Protein 5FU5 (pdb70)

Structure (mmCIF, N/CA/C/O backbone):
data_5FU5
#
_entry.id   5FU5
#
_cell.length_a   69.908
_cell.length_b   69.908
_cell.length_c   123.064
_cell.angle_alpha   90.00
_cell.angle_beta   90.00
_cell.angle_gamma   120.00
#
_symmetry.space_group_name_H-M   'P 61 2 2'
#
loop_
_entity.id
_entity.type
_entity.pdbx_description
1 polymer CBM77-RFPL
2 water water
#
loop_
_atom_site.group_PDB
_atom_site.id
_atom_site.type_symbol
_atom_site.label_atom_id
_atom_site.label_alt_id
_atom_site.label_comp_id
_atom_site.label_asym_id
_atom_site.label_entity_id
_atom_site.label_seq_id
_atom_site.pdbx_PDB_ins_code
_atom_site.Cartn_x
_atom_site.Cartn_y
_atom_site.Cartn_z
_atom_site.occupancy
_atom_site.B_iso_or_equiv
_atom_site.auth_seq_id
_atom_site.auth_comp_id
_atom_site.auth_asym_id
_atom_site.auth_atom_id
_atom_site.pdbx_PDB_model_num
ATOM 1 N N . GLY A 1 2 ? 20.983 50.826 3.291 1.00 41.05 1062 GLY A N 1
ATOM 2 C CA . GLY A 1 2 ? 20.573 50.429 4.672 1.00 46.17 1062 GLY A CA 1
ATOM 3 C C . GLY A 1 2 ? 19.065 50.323 4.769 1.00 42.41 1062 GLY A C 1
ATOM 4 O O . GLY A 1 2 ? 18.381 50.231 3.742 1.00 43.84 1062 GLY A O 1
ATOM 5 N N . PRO A 1 3 ? 18.525 50.349 6.002 1.00 36.93 1063 PRO A N 1
ATOM 6 C CA . PRO A 1 3 ? 17.101 50.290 6.128 1.00 35.04 1063 PRO A CA 1
ATOM 7 C C . PRO A 1 3 ? 16.433 51.693 6.040 1.00 36.89 1063 PRO A C 1
ATOM 8 O O . PRO A 1 3 ? 15.291 51.781 6.410 1.00 39.63 1063 PRO A O 1
ATOM 12 N N . VAL A 1 4 ? 17.113 52.750 5.544 1.00 35.53 1064 VAL A N 1
ATOM 13 C CA . VAL A 1 4 ? 16.399 53.997 5.145 1.00 32.07 1064 VAL A CA 1
ATOM 14 C C . VAL A 1 4 ? 15.562 53.786 3.851 1.00 28.38 1064 VAL A C 1
ATOM 15 O O . VAL A 1 4 ? 15.999 53.262 2.911 1.00 42.17 1064 VAL A O 1
ATOM 19 N N . ALA A 1 5 ? 14.306 54.232 3.913 1.00 23.53 1065 ALA A N 1
ATOM 20 C CA . ALA A 1 5 ? 13.385 54.138 2.794 1.00 23.09 1065 ALA A CA 1
ATOM 21 C C . ALA A 1 5 ? 13.343 55.473 2.028 1.00 20.67 1065 ALA A C 1
ATOM 22 O O . ALA A 1 5 ? 13.220 55.502 0.818 1.00 24.18 1065 ALA A O 1
ATOM 24 N N . GLY A 1 6 ? 13.387 56.585 2.733 1.00 21.09 1066 GLY A N 1
ATOM 25 C CA . GLY A 1 6 ? 13.176 57.877 2.116 1.00 19.16 1066 GLY A CA 1
ATOM 26 C C . GLY A 1 6 ? 14.029 58.906 2.767 1.00 20.00 1066 GLY A C 1
ATOM 27 O O . GLY A 1 6 ? 14.093 58.935 4.013 1.00 24.92 1066 GLY A O 1
ATOM 28 N N . ASN A 1 7 ? 14.649 59.783 1.970 1.00 18.03 1067 ASN A N 1
ATOM 29 C CA . ASN A 1 7 ? 15.422 60.917 2.477 1.00 18.48 1067 ASN A CA 1
ATOM 30 C C . ASN A 1 7 ? 14.727 62.145 1.892 1.00 19.44 1067 ASN A C 1
ATOM 31 O O . ASN A 1 7 ? 14.763 62.348 0.646 1.00 21.19 1067 ASN A O 1
ATOM 36 N N . TYR A 1 8 ? 14.106 62.952 2.752 1.00 16.02 1068 TYR A N 1
ATOM 37 C CA . TYR A 1 8 ? 13.342 64.134 2.359 1.00 16.22 1068 TYR A CA 1
ATOM 38 C C . TYR A 1 8 ? 14.204 65.334 2.681 1.00 15.82 1068 TYR A C 1
ATOM 39 O O . TYR A 1 8 ? 14.458 65.638 3.854 1.00 18.07 1068 TYR A O 1
ATOM 48 N N . VAL A 1 9 ? 14.664 66.018 1.631 1.00 16.95 1069 VAL A N 1
ATOM 49 C CA A VAL A 1 9 ? 15.718 66.999 1.702 0.50 16.74 1069 VAL A CA 1
ATOM 50 C CA B VAL A 1 9 ? 15.699 67.005 1.777 0.50 18.55 1069 VAL A CA 1
ATOM 51 C C . VAL A 1 9 ? 15.183 68.379 1.364 1.00 16.84 1069 VAL A C 1
ATOM 52 O O . VAL A 1 9 ? 14.332 68.503 0.458 1.00 22.78 1069 VAL A O 1
ATOM 59 N N . HIS A 1 10 ? 15.701 69.408 2.031 1.00 15.23 1070 HIS A N 1
ATOM 60 C CA . HIS A 1 10 ? 15.417 70.773 1.654 1.00 15.93 1070 HIS A CA 1
ATOM 61 C C . HIS A 1 10 ? 16.669 71.608 1.723 1.00 16.77 1070 HIS A C 1
ATOM 62 O O . HIS A 1 10 ? 17.262 71.761 2.798 1.00 16.21 1070 HIS A O 1
ATOM 69 N N . ASP A 1 11 ? 17.034 72.193 0.560 1.00 15.71 1071 ASP A N 1
ATOM 70 C CA . ASP A 1 11 ? 18.179 73.047 0.407 1.00 15.42 1071 ASP A CA 1
ATOM 71 C C . ASP A 1 11 ? 17.633 74.466 0.288 1.00 16.17 1071 ASP A C 1
ATOM 72 O O . ASP A 1 11 ? 16.899 74.808 -0.701 1.00 17.28 1071 ASP A O 1
ATOM 77 N N . PHE A 1 12 ? 17.888 75.304 1.306 1.00 16.90 1072 PHE A N 1
ATOM 78 C CA . PHE A 1 12 ? 17.370 76.658 1.296 1.00 17.05 1072 PHE A CA 1
ATOM 79 C C . PHE A 1 12 ? 17.958 77.600 0.250 1.00 17.32 1072 PHE A C 1
ATOM 80 O O . PHE A 1 12 ? 17.339 78.608 -0.070 1.00 20.65 1072 PHE A O 1
ATOM 88 N N . THR A 1 13 ? 19.153 77.287 -0.236 1.00 15.54 1073 THR A N 1
ATOM 89 C CA . THR A 1 13 ? 19.753 78.048 -1.341 1.00 16.90 1073 THR A CA 1
ATOM 90 C C . THR A 1 13 ? 19.065 77.728 -2.667 1.00 17.47 1073 THR A C 1
ATOM 91 O O . THR A 1 13 ? 18.654 78.627 -3.359 1.00 20.48 1073 THR A O 1
ATOM 95 N N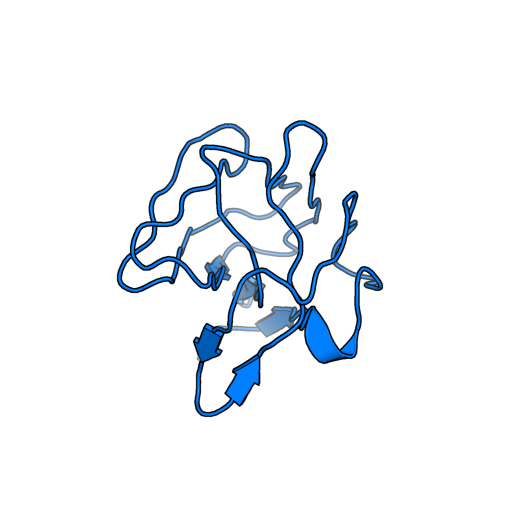 . ALA A 1 14 ? 18.898 76.447 -2.976 1.00 17.30 1074 ALA A N 1
ATOM 96 C CA . ALA A 1 14 ? 18.302 76.057 -4.256 1.00 17.80 1074 ALA A CA 1
ATOM 97 C C . ALA A 1 14 ? 16.816 76.346 -4.334 1.00 18.20 1074 ALA A C 1
ATOM 98 O O . ALA A 1 14 ? 16.327 76.702 -5.399 1.00 22.51 1074 ALA A O 1
ATOM 100 N N . ASN A 1 15 ? 16.111 76.195 -3.197 1.00 18.60 1075 ASN A N 1
ATOM 101 C CA . ASN A 1 15 ? 14.657 76.134 -3.211 1.00 19.21 1075 ASN A CA 1
ATOM 102 C C . ASN A 1 15 ? 13.963 77.078 -2.240 1.00 19.75 1075 ASN A C 1
ATOM 103 O O . ASN A 1 15 ? 12.744 77.045 -2.105 1.00 22.88 1075 ASN A O 1
ATOM 108 N N . GLY A 1 16 ? 14.714 77.935 -1.567 1.00 19.47 1076 GLY A N 1
ATOM 109 C CA . GLY A 1 16 ? 14.060 78.980 -0.749 1.00 19.86 1076 GLY A CA 1
ATOM 110 C C . GLY A 1 16 ? 13.190 78.350 0.318 1.00 17.81 1076 GLY A C 1
ATOM 111 O O . GLY A 1 16 ? 13.661 77.471 1.060 1.00 18.96 1076 GLY A O 1
ATOM 112 N N . THR A 1 17 ? 11.933 78.771 0.379 1.00 17.98 1077 THR A N 1
ATOM 113 C CA . THR A 1 17 ? 10.956 78.182 1.303 1.00 18.08 1077 THR A CA 1
ATOM 114 C C . THR A 1 17 ? 9.994 77.199 0.649 1.00 19.59 1077 THR A C 1
ATOM 115 O O . THR A 1 17 ? 9.021 76.779 1.278 1.00 22.40 1077 THR A O 1
ATOM 119 N N . SER A 1 18 ? 10.258 76.799 -0.602 1.00 19.02 1078 SER A N 1
ATOM 120 C CA . SER A 1 18 ? 9.346 75.927 -1.363 1.00 20.53 1078 SER A CA 1
ATOM 121 C C . SER A 1 18 ? 9.603 74.439 -1.085 1.00 17.52 1078 SER A C 1
ATOM 122 O O . SER A 1 18 ? 10.717 73.920 -1.290 1.00 21.34 1078 SER A O 1
ATOM 125 N N . SER A 1 19 ? 8.558 73.726 -0.669 1.00 18.67 1079 SER A N 1
ATOM 126 C CA . SER A 1 19 ? 8.644 72.289 -0.390 1.00 19.03 1079 SER A CA 1
ATOM 127 C C . SER A 1 19 ? 7.265 71.677 -0.315 1.00 20.35 1079 SER A C 1
ATOM 128 O O . SER A 1 19 ? 6.362 72.321 0.203 1.00 25.58 1079 SER A O 1
ATOM 131 N N . SER A 1 20 ? 7.102 70.433 -0.821 1.00 23.74 1080 SER A N 1
ATOM 132 C CA . SER A 1 20 ? 5.853 69.695 -0.598 1.00 27.05 1080 SER A CA 1
ATOM 133 C C . SER A 1 20 ? 5.872 68.974 0.750 1.00 22.18 1080 SER A C 1
ATOM 134 O O . SER A 1 20 ? 4.846 68.841 1.371 1.00 35.07 1080 SER A O 1
ATOM 137 N N . PHE A 1 21 ? 7.048 68.536 1.202 1.00 20.84 1081 PHE A N 1
ATOM 138 C CA . PHE A 1 21 ? 7.176 67.749 2.419 1.00 19.19 1081 PHE A CA 1
ATOM 139 C C . PHE A 1 21 ? 7.195 68.672 3.670 1.00 17.33 1081 PHE A C 1
ATOM 140 O O . PHE A 1 21 ? 6.519 68.372 4.670 1.00 20.32 1081 PHE A O 1
ATOM 148 N N . TYR A 1 22 ? 7.986 69.733 3.612 1.00 17.01 1082 TYR A N 1
ATOM 149 C CA . TYR A 1 22 ? 8.087 70.695 4.699 1.00 15.77 1082 TYR A CA 1
ATOM 150 C C . TYR A 1 22 ? 7.178 71.868 4.457 1.00 18.54 1082 TYR A C 1
ATOM 151 O O . TYR A 1 22 ? 7.106 72.388 3.355 1.00 20.76 1082 TYR A O 1
ATOM 160 N N . THR A 1 23 ? 6.468 72.292 5.482 1.00 16.94 1083 THR A N 1
ATOM 161 C CA . THR A 1 23 ? 5.708 73.538 5.454 1.00 17.09 1083 THR A CA 1
ATOM 162 C C . THR A 1 23 ? 6.518 74.575 6.203 1.00 17.10 1083 THR A C 1
ATOM 163 O O . THR A 1 23 ? 6.654 74.495 7.433 1.00 17.92 1083 THR A O 1
ATOM 167 N N . ILE A 1 24 ? 7.113 75.508 5.464 1.00 16.64 1084 ILE A N 1
ATOM 168 C CA . ILE A 1 24 ? 8.081 76.459 5.998 1.00 15.53 1084 ILE A CA 1
ATOM 169 C C . ILE A 1 24 ? 7.464 77.819 6.107 1.00 16.58 1084 ILE A C 1
ATOM 170 O O . ILE A 1 24 ? 7.033 78.404 5.105 1.00 20.60 1084 ILE A O 1
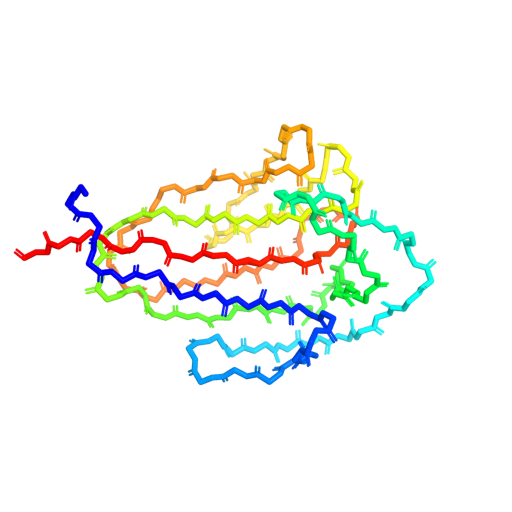ATOM 175 N N . ALA A 1 25 ? 7.429 78.355 7.339 1.00 17.63 1085 ALA A N 1
ATOM 176 C CA . ALA A 1 25 ? 7.002 79.706 7.622 1.00 17.60 1085 ALA A CA 1
ATOM 177 C C . ALA A 1 25 ? 8.177 80.503 8.170 1.00 17.98 1085 ALA A C 1
ATOM 178 O O . ALA A 1 25 ? 8.646 80.277 9.296 1.00 19.01 1085 ALA A O 1
ATOM 180 N N . GLY A 1 26 ? 8.706 81.393 7.351 1.00 16.89 1086 GLY A N 1
ATOM 181 C CA . GLY A 1 26 ? 9.816 82.224 7.770 1.00 17.26 1086 GLY A CA 1
ATOM 182 C C . GLY A 1 26 ? 10.465 82.931 6.590 1.00 16.27 1086 GLY A C 1
ATOM 183 O O . GLY A 1 26 ? 9.915 82.924 5.457 1.00 17.95 1086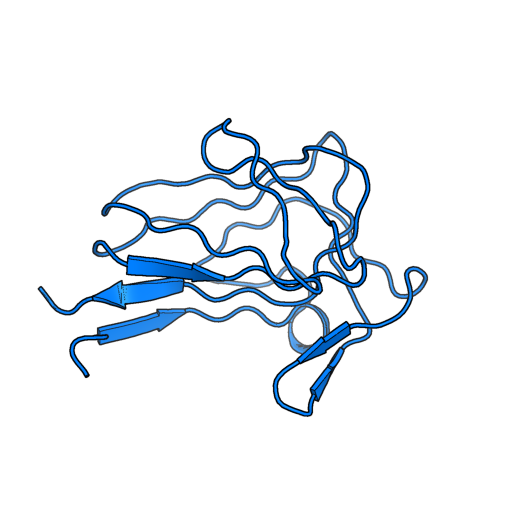 GLY A O 1
ATOM 184 N N . ASN A 1 27 ? 11.613 83.528 6.876 1.00 14.40 1087 ASN A N 1
ATOM 185 C CA . ASN A 1 27 ? 12.269 84.506 6.048 1.00 15.24 1087 ASN A CA 1
ATOM 186 C C . ASN A 1 27 ? 13.697 84.147 5.734 1.00 16.98 1087 ASN A C 1
ATOM 187 O O . ASN A 1 27 ? 14.463 83.675 6.598 1.00 17.31 1087 ASN A O 1
ATOM 192 N N . LEU A 1 28 ? 14.020 84.324 4.448 1.00 16.59 1088 LEU A N 1
ATOM 193 C CA . LEU A 1 28 ? 15.325 84.001 3.929 1.00 17.25 1088 LEU A CA 1
ATOM 194 C C . LEU A 1 28 ? 16.334 85.132 4.052 1.00 17.72 1088 LEU A C 1
ATOM 195 O O . LEU A 1 28 ? 15.967 86.304 4.045 1.00 20.92 1088 LEU A O 1
ATOM 200 N N . SER A 1 29 ? 17.617 84.763 4.115 1.00 17.58 1089 SER A N 1
ATOM 201 C CA . SER A 1 29 ? 18.685 85.766 4.120 1.00 18.89 1089 SER A CA 1
ATOM 202 C C . SER A 1 29 ? 19.956 85.228 3.434 1.00 18.23 1089 SER A C 1
ATOM 203 O O . SER A 1 29 ? 20.190 84.032 3.451 1.00 17.32 1089 SER A O 1
ATOM 206 N N . THR A 1 30 ? 20.726 86.158 2.864 1.00 19.81 1090 THR A N 1
ATOM 207 C CA . THR A 1 30 ? 22.074 85.882 2.379 1.00 20.77 1090 THR A CA 1
ATOM 208 C C . THR A 1 30 ? 23.125 86.705 3.115 1.00 20.64 1090 THR A C 1
ATOM 209 O O . THR A 1 30 ? 24.276 86.733 2.701 1.00 23.74 1090 THR A O 1
ATOM 213 N N . SER A 1 31 ? 22.754 87.222 4.294 1.00 20.11 1091 SER A N 1
ATOM 214 C CA A SER A 1 31 ? 23.622 88.105 5.066 0.50 23.46 1091 SER A CA 1
ATOM 215 C CA B SER A 1 31 ? 23.653 88.099 5.056 0.50 23.58 1091 SER A CA 1
ATOM 216 C C . SER A 1 31 ? 24.172 87.456 6.339 1.00 22.82 1091 SER A C 1
ATOM 217 O O . SER A 1 31 ? 24.731 88.159 7.200 1.00 25.03 1091 SER A O 1
ATOM 222 N N . LYS A 1 32 ? 24.016 86.140 6.450 1.00 19.60 1092 LYS A N 1
ATOM 223 C CA . LYS A 1 32 ? 24.322 85.418 7.668 1.00 21.41 1092 LYS A CA 1
ATOM 224 C C . LYS A 1 32 ? 25.448 84.422 7.497 1.00 21.77 1092 LYS A C 1
ATOM 225 O O . LYS A 1 32 ? 25.571 83.448 8.259 1.00 23.48 1092 LYS A O 1
ATOM 231 N N . GLY A 1 33 ? 26.308 84.654 6.509 1.00 21.25 1093 GLY A N 1
ATOM 232 C CA . GLY A 1 33 ? 27.438 83.763 6.298 1.00 20.87 1093 GLY A CA 1
ATOM 233 C C . GLY A 1 33 ? 27.055 82.547 5.505 1.00 19.19 1093 GLY A C 1
ATOM 234 O O . GLY A 1 33 ? 26.063 82.554 4.790 1.00 21.97 1093 GLY A O 1
ATOM 235 N N . THR A 1 34 ? 27.896 81.524 5.603 1.00 20.06 1094 THR A N 1
ATOM 236 C CA . THR A 1 34 ? 27.734 80.295 4.884 1.00 20.02 1094 THR A CA 1
ATOM 237 C C . THR A 1 34 ? 27.720 79.079 5.775 1.00 20.15 1094 THR A C 1
ATOM 238 O O . THR A 1 34 ? 28.132 79.137 6.941 1.00 21.45 1094 THR A O 1
ATOM 242 N N . ALA A 1 35 ? 27.262 77.968 5.223 1.00 18.57 1095 ALA A N 1
ATOM 243 C CA . ALA A 1 35 ? 27.460 76.651 5.826 1.00 20.30 1095 ALA A CA 1
ATOM 244 C C . ALA A 1 35 ? 28.063 75.737 4.799 1.00 20.86 1095 ALA A C 1
ATOM 245 O O . ALA A 1 35 ? 27.711 75.816 3.619 1.00 22.28 1095 ALA A O 1
ATOM 247 N N . THR A 1 36 ? 29.009 74.910 5.222 1.00 24.28 1096 THR A N 1
ATOM 248 C CA . THR A 1 36 ? 29.738 73.995 4.371 1.00 26.87 1096 THR A CA 1
ATOM 249 C C . THR A 1 36 ? 29.289 72.600 4.814 1.00 28.46 1096 THR A C 1
ATOM 250 O O . THR A 1 36 ? 29.423 72.228 5.992 1.00 31.78 1096 THR A O 1
ATOM 254 N N . TYR A 1 37 ? 28.702 71.857 3.898 1.00 26.65 1097 TYR A N 1
ATOM 255 C CA . TYR A 1 37 ? 28.107 70.554 4.215 1.00 30.11 1097 TYR A CA 1
ATOM 256 C C . TYR A 1 37 ? 28.223 69.586 3.057 1.00 31.97 1097 TYR A C 1
ATOM 257 O O . TYR A 1 37 ? 27.757 69.874 1.949 1.00 31.98 1097 TYR A O 1
ATOM 266 N N . ASN A 1 38 ? 28.809 68.424 3.326 1.00 34.49 1098 ASN A N 1
ATOM 267 C CA . ASN A 1 38 ? 29.093 67.426 2.266 1.00 36.95 1098 ASN A CA 1
ATOM 268 C C . ASN A 1 38 ? 29.639 68.035 0.968 1.00 39.31 1098 ASN A C 1
ATOM 269 O O . ASN A 1 38 ? 29.137 67.784 -0.117 1.00 44.63 1098 ASN A O 1
ATOM 274 N N . GLY A 1 39 ? 30.635 68.900 1.135 1.00 38.88 1099 GLY A N 1
ATOM 275 C CA . GLY A 1 39 ? 31.332 69.534 0.037 1.00 35.92 1099 GLY A CA 1
ATOM 276 C C . GLY A 1 39 ? 30.601 70.689 -0.636 1.00 35.17 1099 GLY A C 1
ATOM 277 O O . GLY A 1 39 ? 31.167 71.346 -1.523 1.00 42.59 1099 GLY A O 1
ATOM 278 N N . LYS A 1 40 ? 29.354 70.943 -0.241 1.00 31.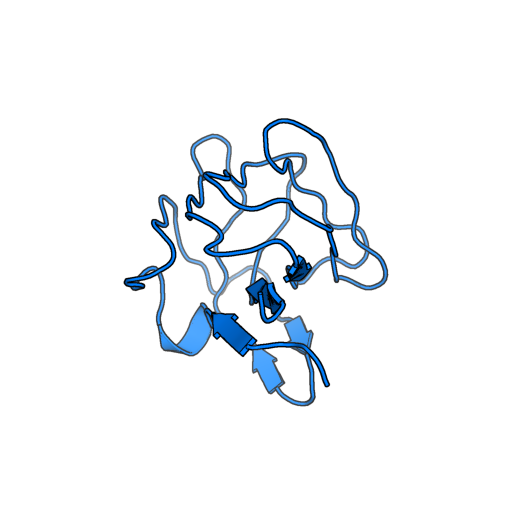81 1100 LYS A N 1
ATOM 279 C CA . LYS A 1 40 ? 28.570 72.046 -0.793 1.00 31.12 1100 LYS A CA 1
ATOM 280 C C . LYS A 1 40 ? 28.764 73.255 0.115 1.00 25.49 1100 LYS A C 1
ATOM 281 O O . LYS A 1 40 ? 28.811 73.100 1.343 1.00 31.95 1100 LYS A O 1
ATOM 287 N N . THR A 1 41 ? 28.907 74.436 -0.485 1.00 21.46 1101 THR A N 1
ATOM 288 C CA . THR A 1 41 ? 28.894 75.711 0.223 1.00 19.65 1101 THR A CA 1
ATOM 289 C C . THR A 1 41 ? 27.547 76.364 0.006 1.00 17.08 1101 THR A C 1
ATOM 290 O O . THR A 1 41 ? 27.175 76.721 -1.116 1.00 19.83 1101 THR A O 1
ATOM 294 N N . LEU A 1 42 ? 26.788 76.503 1.092 1.00 16.87 1102 LEU A N 1
ATOM 295 C CA . LEU A 1 42 ? 25.442 76.998 1.094 1.00 16.39 1102 LEU A CA 1
ATOM 296 C C . LEU A 1 42 ? 25.414 78.438 1.581 1.00 17.81 1102 LEU A C 1
ATOM 297 O O . LEU A 1 42 ? 26.140 78.801 2.513 1.00 19.23 1102 LEU A O 1
ATOM 302 N N . THR A 1 43 ? 24.594 79.271 0.970 1.00 16.72 1103 THR A N 1
ATOM 303 C CA . THR A 1 43 ? 24.665 80.735 1.173 1.00 17.37 1103 THR A CA 1
ATOM 304 C C . THR A 1 43 ? 23.379 81.441 1.557 1.00 17.47 1103 THR A C 1
ATOM 305 O O . THR A 1 43 ? 23.442 82.580 2.054 1.00 18.85 1103 THR A O 1
ATOM 309 N N . GLN A 1 44 ? 22.216 80.824 1.294 1.00 16.65 1104 GLN A N 1
ATOM 310 C CA . GLN A 1 44 ? 20.935 81.421 1.634 1.00 15.61 1104 GLN A CA 1
ATOM 311 C C . GLN A 1 44 ? 20.298 80.573 2.715 1.00 16.71 1104 GLN A C 1
ATOM 312 O O . GLN A 1 44 ? 20.097 79.370 2.544 1.00 17.83 1104 GLN A O 1
ATOM 318 N N . CYS A 1 45 ? 19.975 81.221 3.857 1.00 16.19 1105 CYS A N 1
ATOM 319 C CA . CYS A 1 45 ? 19.410 80.506 5.002 1.00 15.74 1105 CYS A CA 1
ATOM 320 C C . CYS A 1 45 ? 17.995 80.947 5.312 1.00 15.35 1105 CYS A C 1
ATOM 321 O O . CYS A 1 45 ? 17.550 82.005 4.864 1.00 18.07 1105 CYS A O 1
ATOM 324 N N . LEU A 1 46 ? 17.339 80.129 6.146 1.00 14.98 1106 LEU A N 1
ATOM 325 C CA . LEU A 1 46 ? 16.149 80.514 6.880 1.00 15.06 1106 LEU A CA 1
ATOM 326 C C . LEU A 1 46 ? 16.652 81.068 8.239 1.00 15.50 1106 LEU A C 1
ATOM 327 O O . LEU A 1 46 ? 17.366 80.375 8.967 1.00 16.77 1106 LEU A O 1
ATOM 332 N N . LYS A 1 47 ? 16.318 82.319 8.495 1.00 15.24 1107 LYS A N 1
ATOM 333 C CA . LYS A 1 47 ? 16.649 82.940 9.786 1.00 16.12 1107 LYS A CA 1
ATOM 334 C C . LYS A 1 47 ? 15.786 82.270 10.853 1.00 16.39 1107 LYS A C 1
ATOM 335 O O . LYS A 1 47 ? 14.592 82.065 10.644 1.00 16.93 1107 LYS A O 1
ATOM 341 N N . MET A 1 48 ? 16.395 81.904 11.991 1.00 16.77 1108 MET A N 1
ATOM 342 C CA A MET A 1 48 ? 15.593 81.336 13.084 0.50 17.74 1108 MET A CA 1
ATOM 343 C CA B MET A 1 48 ? 15.597 81.339 13.086 0.50 16.77 1108 MET A CA 1
ATOM 344 C C . MET A 1 48 ? 15.072 82.473 13.936 1.00 17.96 1108 MET A C 1
ATOM 345 O O . MET A 1 48 ? 15.780 82.977 14.785 1.00 19.84 1108 MET A O 1
ATOM 354 N N . GLU A 1 49 ? 13.838 82.901 13.650 1.00 16.57 1109 GLU A N 1
ATOM 355 C CA . GLU A 1 49 ? 13.2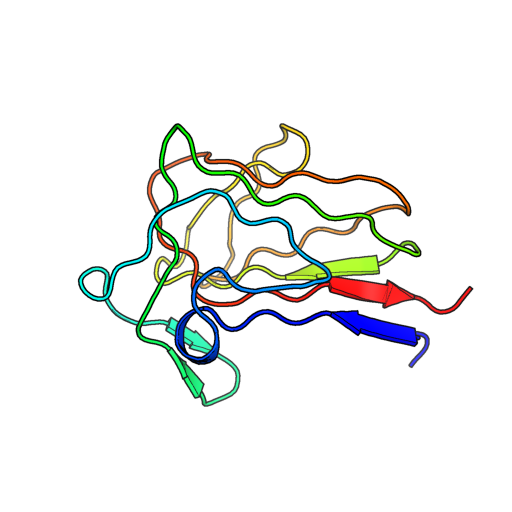30 84.038 14.333 1.00 16.99 1109 GLU A CA 1
ATOM 356 C C . GLU A 1 49 ? 12.046 83.601 15.178 1.00 17.39 1109 GLU A C 1
ATOM 357 O O . GLU A 1 49 ? 11.573 82.456 15.105 1.00 17.07 1109 GLU A O 1
ATOM 363 N N . THR A 1 50 ? 11.537 84.551 15.967 1.00 18.44 1110 THR A N 1
ATOM 364 C CA . THR A 1 50 ? 10.453 84.218 16.892 1.00 18.39 1110 THR A CA 1
ATOM 365 C C . THR A 1 50 ? 9.267 83.523 16.243 1.00 20.02 1110 THR A C 1
ATOM 366 O O . THR A 1 50 ? 8.731 82.573 16.787 1.00 21.20 1110 THR A O 1
ATOM 370 N N . ALA A 1 51 ? 8.892 83.985 15.049 1.00 20.05 1111 ALA A N 1
ATOM 371 C CA . ALA A 1 51 ? 7.688 83.497 14.385 1.00 18.85 1111 ALA A CA 1
ATOM 372 C C . ALA A 1 51 ? 7.963 82.360 13.404 1.00 18.98 1111 ALA A C 1
ATOM 373 O O . ALA A 1 51 ? 7.054 81.881 12.710 1.00 21.97 1111 ALA A O 1
ATOM 375 N N . THR A 1 52 ? 9.196 81.877 13.374 1.00 18.01 1112 THR A N 1
ATOM 376 C CA . THR A 1 52 ? 9.586 80.870 12.364 1.00 17.88 1112 THR A CA 1
ATOM 377 C C . THR A 1 52 ? 9.127 79.485 12.755 1.00 17.33 1112 THR A C 1
ATOM 378 O O . THR A 1 52 ? 9.238 79.059 13.938 1.00 19.45 1112 THR A O 1
ATOM 382 N N . SER A 1 53 ? 8.637 78.724 11.769 1.00 16.72 1113 SER A N 1
ATOM 383 C CA . SER A 1 53 ? 8.288 77.323 12.006 1.00 18.63 1113 SER A CA 1
ATOM 384 C C . SER A 1 53 ? 8.427 76.492 10.767 1.00 18.44 1113 SER A C 1
ATOM 385 O O . SER A 1 53 ? 8.254 76.990 9.624 1.00 20.50 1113 SER A O 1
ATOM 388 N N . ILE A 1 54 ? 8.831 75.265 10.978 1.00 17.11 1114 ILE A N 1
ATOM 389 C CA . ILE A 1 54 ? 8.872 74.257 9.899 1.00 16.62 1114 ILE A CA 1
ATOM 390 C C . ILE A 1 54 ? 8.107 73.049 10.422 1.00 16.71 1114 ILE A C 1
ATOM 391 O O . ILE A 1 54 ? 8.483 72.475 11.483 1.00 19.11 1114 ILE A O 1
ATOM 396 N N . SER A 1 55 ? 7.041 72.672 9.708 1.00 16.93 1115 SER A N 1
ATOM 397 C CA A SER A 1 55 ? 6.272 71.499 10.027 0.50 18.31 1115 SER A CA 1
ATOM 398 C CA B SER A 1 55 ? 6.289 71.485 10.043 0.50 18.05 1115 SER A CA 1
ATOM 399 C C . SER A 1 55 ? 6.407 70.432 8.956 1.00 17.16 1115 SER A C 1
ATOM 400 O O . SER A 1 55 ? 6.599 70.741 7.785 1.00 18.42 1115 SER A O 1
ATOM 405 N N . PHE A 1 56 ? 6.286 69.187 9.367 1.00 17.01 1116 PHE A N 1
ATOM 406 C CA . PHE A 1 56 ? 6.283 68.030 8.479 1.00 17.92 1116 PHE A CA 1
ATOM 407 C C . PHE A 1 56 ? 5.699 66.847 9.213 1.00 18.56 1116 PHE A C 1
ATOM 408 O O . PHE A 1 56 ? 5.671 66.830 10.452 1.00 19.70 1116 PHE A O 1
ATOM 416 N N . THR A 1 57 ? 5.282 65.851 8.436 1.00 18.56 1117 THR A N 1
ATOM 417 C CA . THR A 1 57 ? 4.808 64.582 8.944 1.00 18.87 1117 THR A CA 1
ATOM 418 C C . THR A 1 57 ? 5.807 63.501 8.538 1.00 17.30 1117 THR A C 1
ATOM 419 O O . THR A 1 57 ? 6.035 63.245 7.353 1.00 21.11 1117 THR A O 1
ATOM 423 N N . ALA A 1 58 ? 6.483 62.933 9.544 1.00 17.69 1118 ALA A N 1
ATOM 424 C CA . ALA A 1 58 ? 7.377 61.815 9.344 1.00 17.97 1118 ALA A CA 1
ATOM 425 C C . ALA A 1 58 ? 6.549 60.618 8.956 1.00 17.52 1118 ALA A C 1
ATOM 426 O O . ALA A 1 58 ? 5.673 60.219 9.721 1.00 19.60 1118 ALA A O 1
ATOM 428 N N . PRO A 1 59 ? 6.827 59.997 7.787 1.00 19.44 1119 PRO A N 1
ATOM 429 C CA . PRO A 1 59 ? 6.039 58.829 7.403 1.00 20.77 1119 PRO A CA 1
ATOM 430 C C . PRO A 1 59 ? 6.393 57.523 8.139 1.00 20.00 1119 PRO A C 1
ATOM 431 O O . PRO A 1 59 ? 5.609 56.562 8.128 1.00 22.01 1119 PRO A O 1
ATOM 435 N N . SER A 1 60 ? 7.583 57.543 8.778 1.00 18.51 1120 SER A N 1
ATOM 436 C CA . SER A 1 60 ? 8.056 56.502 9.629 1.00 17.72 1120 SER A CA 1
ATOM 437 C C . SER A 1 60 ? 9.114 57.092 10.557 1.00 19.17 1120 SER A C 1
ATOM 438 O O . SER A 1 60 ? 9.558 58.217 10.349 1.00 19.33 1120 SER A O 1
ATOM 441 N N . ALA A 1 61 ? 9.507 56.306 11.577 1.00 17.28 1121 ALA A N 1
ATOM 442 C CA . ALA A 1 61 ? 10.552 56.774 12.484 1.00 18.03 1121 ALA A CA 1
ATOM 443 C C . ALA A 1 61 ? 11.867 56.913 11.710 1.00 18.23 1121 ALA A C 1
ATOM 444 O O . ALA A 1 61 ? 12.083 56.292 10.660 1.00 19.32 1121 ALA A O 1
ATOM 446 N N . GLY A 1 62 ? 12.759 57.721 12.235 1.00 17.54 1122 GLY A N 1
ATOM 447 C CA . GLY A 1 62 ? 13.955 58.088 11.523 1.00 18.04 1122 GLY A CA 1
ATOM 448 C C . GLY A 1 62 ? 14.722 59.203 12.176 1.00 18.02 1122 GLY A C 1
ATOM 449 O O . GLY A 1 62 ? 14.645 59.386 13.384 1.00 19.07 1122 GLY A O 1
ATOM 450 N N . LYS A 1 63 ? 15.469 59.960 11.380 1.00 17.23 1123 LYS A N 1
ATOM 451 C CA . LYS A 1 63 ? 16.417 60.916 11.883 1.00 17.16 1123 LYS A CA 1
ATOM 452 C C . LYS A 1 63 ? 16.295 62.209 11.132 1.00 16.43 1123 LYS A C 1
ATOM 453 O O . LYS A 1 63 ? 16.349 62.216 9.899 1.00 15.94 1123 LYS A O 1
ATOM 459 N N . LEU A 1 64 ? 16.160 63.297 11.854 1.00 15.89 1124 LEU A N 1
ATOM 460 C CA . LEU A 1 64 ? 16.209 64.641 11.330 1.00 14.39 1124 LEU A CA 1
ATOM 461 C C . LEU A 1 64 ? 17.623 65.230 11.461 1.00 15.10 1124 LEU A C 1
ATOM 462 O O . LEU A 1 64 ? 18.206 65.168 12.547 1.00 16.87 1124 LEU A O 1
ATOM 467 N N . THR A 1 65 ? 18.157 65.801 10.366 1.00 14.59 1125 THR A N 1
ATOM 468 C CA . THR A 1 65 ? 19.397 66.531 10.369 1.00 15.03 1125 THR A CA 1
ATOM 469 C C . THR A 1 65 ? 19.174 67.953 9.940 1.00 13.94 1125 THR A C 1
ATOM 470 O O . THR A 1 65 ? 18.491 68.228 8.947 1.00 16.14 1125 THR A O 1
ATOM 474 N N . LEU A 1 66 ? 19.709 68.891 10.711 1.00 14.73 1126 LEU A N 1
ATOM 475 C CA . LEU A 1 66 ? 19.583 70.349 10.504 1.00 14.96 1126 LEU A CA 1
ATOM 476 C C . LEU A 1 66 ? 20.966 70.944 10.474 1.00 15.91 1126 LEU A C 1
ATOM 477 O O . LEU A 1 66 ? 21.759 70.688 11.374 1.00 16.26 1126 LEU A O 1
ATOM 482 N N . VAL A 1 67 ? 21.293 71.707 9.424 1.00 15.18 1127 VAL A N 1
ATOM 483 C CA . VAL A 1 67 ? 22.659 72.230 9.227 1.00 16.32 1127 VAL A CA 1
ATOM 484 C C . VAL A 1 67 ? 22.620 73.758 9.272 1.00 14.89 1127 VAL A C 1
ATOM 485 O O . VAL A 1 67 ? 21.859 74.387 8.492 1.00 16.05 1127 VAL A O 1
ATOM 489 N N . PHE A 1 68 ? 23.388 74.343 10.209 1.00 16.34 1128 PHE A N 1
ATOM 490 C CA . PHE A 1 68 ? 23.450 75.775 10.462 1.00 17.02 1128 PHE A CA 1
ATOM 491 C C . PHE A 1 68 ? 24.840 76.368 10.119 1.00 18.29 1128 PHE A C 1
ATOM 492 O O . PHE A 1 68 ? 25.828 75.621 9.974 1.00 20.95 1128 PHE A O 1
ATOM 500 N N . ALA A 1 69 ? 24.919 77.700 10.050 1.00 18.14 1129 ALA A N 1
ATOM 501 C CA . ALA A 1 69 ? 26.226 78.385 9.995 1.00 18.30 1129 ALA A CA 1
ATOM 502 C C . ALA A 1 69 ? 27.011 78.256 11.308 1.00 20.73 1129 ALA A C 1
ATOM 503 O O . ALA A 1 69 ? 28.248 78.182 11.304 1.00 24.99 1129 ALA A O 1
ATOM 505 N N . GLU A 1 70 ? 26.261 78.292 12.408 1.00 19.39 1130 GLU A N 1
ATOM 506 C CA . GLU A 1 70 ? 26.828 78.432 13.751 1.00 20.38 1130 GLU A CA 1
ATOM 507 C C . GLU A 1 70 ? 27.169 77.038 14.335 1.00 23.05 1130 GLU A C 1
ATOM 508 O O . GLU A 1 70 ? 26.305 76.157 14.395 1.00 21.24 1130 GLU A O 1
ATOM 514 N N . ALA A 1 71 ? 28.397 76.874 14.836 1.00 22.71 1131 ALA A N 1
ATOM 515 C CA . ALA A 1 71 ? 28.850 75.586 15.358 1.00 25.19 1131 ALA A CA 1
ATOM 516 C C . ALA A 1 71 ? 27.933 75.047 16.483 1.00 22.69 1131 ALA A C 1
ATOM 517 O O . ALA A 1 71 ? 27.653 73.850 16.531 1.00 22.65 1131 ALA A O 1
ATOM 519 N N . ALA A 1 72 ? 27.523 75.945 17.378 1.00 22.07 1132 ALA A N 1
ATOM 520 C CA . ALA A 1 72 ? 26.621 75.619 18.512 1.00 20.79 1132 ALA A CA 1
ATOM 521 C C . ALA A 1 72 ? 25.204 76.165 18.375 1.00 20.48 1132 ALA A C 1
ATOM 522 O O . ALA A 1 72 ? 24.547 76.533 19.340 1.00 26.24 1132 ALA A O 1
ATOM 524 N N . ALA A 1 73 ? 24.697 76.141 17.155 1.00 20.94 1133 ALA A N 1
ATOM 525 C CA . ALA A 1 73 ? 23.309 76.474 16.855 1.00 20.39 1133 ALA A CA 1
ATOM 526 C C . ALA A 1 73 ? 22.334 75.639 17.693 1.00 19.59 1133 ALA A C 1
ATOM 527 O O . ALA A 1 73 ? 22.653 74.525 18.156 1.00 21.04 1133 ALA A O 1
ATOM 529 N N . THR A 1 74 ? 21.135 76.177 17.849 1.00 19.57 1134 THR A N 1
ATOM 530 C CA . THR A 1 74 ? 20.095 75.525 18.611 1.00 20.40 1134 THR A CA 1
ATOM 531 C C . THR A 1 74 ? 18.779 75.604 17.862 1.00 19.15 1134 THR A C 1
ATOM 532 O O . THR A 1 74 ? 18.580 76.410 16.956 1.00 20.23 1134 THR A O 1
ATOM 536 N N . ALA A 1 75 ? 17.873 74.746 18.241 1.00 16.08 1135 ALA A N 1
ATOM 537 C CA . ALA A 1 75 ? 16.476 74.804 17.779 1.00 16.23 1135 ALA A CA 1
ATOM 538 C C . ALA A 1 75 ? 15.577 74.053 18.756 1.00 17.44 1135 ALA A C 1
ATOM 539 O O . ALA A 1 75 ? 16.066 73.289 19.592 1.00 20.68 1135 ALA A O 1
ATOM 541 N N . LYS A 1 76 ? 14.283 74.270 18.639 1.00 16.71 1136 LYS A N 1
ATOM 542 C CA . LYS A 1 76 ? 13.306 73.444 19.345 1.00 16.32 1136 LYS A CA 1
ATOM 543 C C . LYS A 1 76 ? 12.689 72.499 18.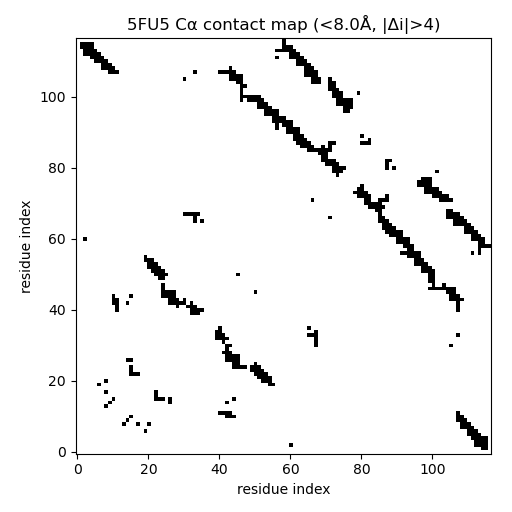340 1.00 15.99 1136 LYS A C 1
ATOM 544 O O . LYS A 1 76 ? 12.242 72.950 17.265 1.00 17.01 1136 LYS A O 1
ATOM 550 N N . VAL A 1 77 ? 12.599 71.229 18.707 1.00 16.57 1137 VAL A N 1
ATOM 551 C CA . VAL A 1 77 ? 11.910 70.251 17.909 1.00 16.83 1137 VAL A CA 1
ATOM 552 C C . VAL A 1 77 ? 10.783 69.699 18.792 1.00 18.10 1137 VAL A C 1
ATOM 553 O O . VAL A 1 77 ? 11.041 69.199 19.889 1.00 19.38 1137 VAL A O 1
ATOM 557 N N . ASP A 1 78 ? 9.534 69.896 18.366 1.00 17.59 1138 ASP A N 1
ATOM 558 C CA . ASP A 1 78 ? 8.365 69.586 19.146 1.00 19.53 1138 ASP A CA 1
ATOM 559 C C . ASP A 1 78 ? 8.440 70.227 20.564 1.00 18.66 1138 ASP A C 1
ATOM 560 O O . ASP A 1 78 ? 8.064 69.593 21.571 1.00 22.13 1138 ASP A O 1
ATOM 565 N N . GLY A 1 79 ? 8.937 71.462 20.603 1.00 19.39 1139 GLY A N 1
ATOM 566 C CA . GLY A 1 79 ? 9.057 72.234 21.826 1.00 20.68 1139 GLY A CA 1
ATOM 567 C C . GLY A 1 79 ? 10.248 71.930 22.710 1.00 19.55 1139 GLY A C 1
ATOM 568 O O . GLY A 1 79 ? 10.423 72.598 23.725 1.00 23.24 1139 GLY A O 1
ATOM 569 N N . ASN A 1 80 ? 11.088 70.960 22.316 1.00 18.70 1140 ASN A N 1
ATOM 570 C CA . ASN A 1 80 ? 12.291 70.577 23.070 1.00 19.02 1140 ASN A CA 1
ATOM 571 C C . ASN A 1 80 ? 13.546 71.170 22.443 1.00 17.16 1140 ASN A C 1
ATOM 572 O O . ASN A 1 80 ? 13.828 70.928 21.249 1.00 18.52 1140 ASN A O 1
ATOM 577 N N . LYS A 1 81 ? 14.330 71.907 23.250 1.00 17.96 1141 LYS A N 1
ATOM 578 C CA . LYS A 1 81 ? 15.605 72.477 22.803 1.00 18.06 1141 LYS A CA 1
ATOM 579 C C . LYS A 1 81 ? 16.631 71.373 22.525 1.00 17.60 1141 LYS A C 1
ATOM 580 O O . LYS A 1 81 ? 16.842 70.428 23.314 1.00 21.02 1141 LYS A O 1
ATOM 586 N N . VAL A 1 82 ? 17.292 71.533 21.383 1.00 19.07 1142 VAL A N 1
ATOM 587 C CA A VAL A 1 82 ? 18.402 70.659 20.945 0.50 19.18 1142 VAL A CA 1
ATOM 588 C CA B VAL A 1 82 ? 18.390 70.662 20.950 0.50 19.90 1142 VAL A CA 1
ATOM 589 C C . VAL A 1 82 ? 19.537 71.572 20.472 1.00 19.32 1142 VAL A C 1
ATOM 590 O O . VAL A 1 82 ? 19.281 72.631 19.941 1.00 20.95 1142 VAL A O 1
ATOM 597 N N . THR A 1 83 ? 20.781 71.147 20.699 1.00 21.07 1143 THR A N 1
ATOM 598 C CA . THR A 1 83 ? 22.004 71.906 20.376 1.00 20.84 1143 THR A CA 1
ATOM 599 C C . THR A 1 83 ? 22.838 71.134 19.355 1.00 20.38 1143 THR A C 1
ATOM 600 O O . THR A 1 83 ? 22.975 69.898 19.436 1.00 23.66 1143 THR A O 1
ATOM 604 N N . ALA A 1 84 ? 23.372 71.896 18.398 1.00 20.24 1144 ALA A N 1
ATOM 605 C CA . ALA A 1 84 ? 24.248 71.369 17.360 1.00 22.44 1144 ALA A CA 1
ATOM 606 C C . ALA A 1 84 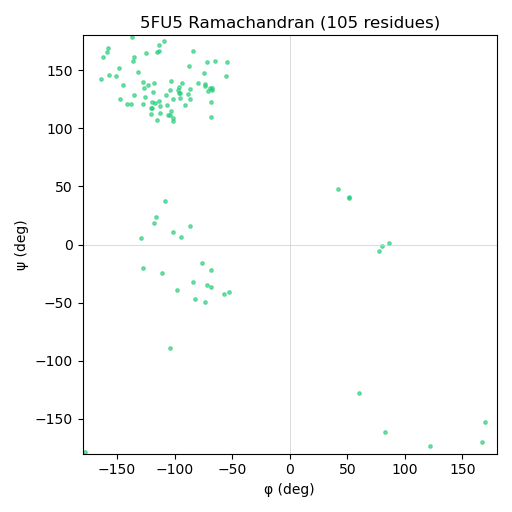? 25.628 70.986 17.881 1.00 23.56 1144 ALA A C 1
ATOM 607 O O . ALA A 1 84 ? 26.113 71.541 18.896 1.00 26.77 1144 ALA A O 1
ATOM 609 N N . SER A 1 85 ? 26.261 70.079 17.122 1.00 24.69 1145 SER A N 1
ATOM 610 C CA A SER A 1 85 ? 27.679 69.772 17.253 0.50 25.49 1145 SER A CA 1
ATOM 611 C CA B SER A 1 85 ? 27.679 69.767 17.253 0.50 25.30 1145 SER A CA 1
ATOM 612 C C . SER A 1 85 ? 28.307 70.099 15.898 1.00 23.78 1145 SER A C 1
ATOM 613 O O . SER A 1 85 ? 27.862 69.582 14.848 1.00 25.20 1145 SER A O 1
ATOM 618 N N . ASN A 1 86 ? 29.261 71.015 15.886 1.00 27.34 1146 ASN A N 1
ATOM 619 C CA . ASN A 1 86 ? 29.894 71.465 14.624 1.00 27.59 1146 ASN A CA 1
ATOM 620 C C . ASN A 1 86 ? 28.895 71.872 13.575 1.00 23.51 1146 ASN A C 1
ATOM 621 O O . ASN A 1 86 ? 29.035 71.550 12.402 1.00 27.23 1146 ASN A O 1
ATOM 626 N N . GLY A 1 87 ? 27.868 72.569 14.019 1.00 22.06 1147 GLY A N 1
ATOM 627 C CA . GLY A 1 87 ? 26.886 73.174 13.134 1.00 20.24 1147 GLY A CA 1
ATOM 628 C C . GLY A 1 87 ? 25.746 72.249 12.721 1.00 18.67 1147 GLY A C 1
ATOM 629 O O . GLY A 1 87 ? 24.824 72.691 12.008 1.00 20.61 1147 GLY A O 1
ATOM 630 N N . ILE A 1 88 ? 25.734 71.013 13.217 1.00 18.84 1148 ILE A N 1
ATOM 631 C CA . ILE A 1 88 ? 24.759 70.012 12.804 1.00 17.93 1148 ILE A CA 1
ATOM 632 C C . ILE A 1 88 ? 23.929 69.550 14.026 1.00 16.95 1148 ILE A C 1
ATOM 633 O O . ILE A 1 88 ? 24.494 69.054 15.014 1.00 22.23 1148 ILE A O 1
ATOM 638 N N . ILE A 1 89 ? 22.594 69.692 13.936 1.00 17.19 1149 ILE A N 1
ATOM 639 C CA . ILE A 1 89 ? 21.683 69.080 14.875 1.00 17.33 1149 ILE A CA 1
ATOM 640 C C . ILE A 1 89 ? 21.161 67.793 14.294 1.00 17.41 1149 ILE A C 1
ATOM 641 O O . ILE A 1 89 ? 20.753 67.759 13.123 1.00 18.72 1149 ILE A O 1
ATOM 646 N N . THR A 1 90 ? 21.167 66.716 15.082 1.00 18.64 1150 THR A N 1
ATOM 647 C CA . THR A 1 90 ? 20.495 65.482 14.725 1.00 18.01 1150 THR A CA 1
ATOM 648 C C . THR A 1 90 ? 19.511 65.142 15.812 1.00 18.84 1150 THR A C 1
ATOM 649 O O . THR A 1 90 ? 19.807 65.251 17.011 1.00 21.52 1150 THR A O 1
ATOM 653 N N . VAL A 1 91 ? 18.344 64.723 15.404 1.00 17.57 1151 VAL A N 1
ATOM 654 C CA A VAL A 1 91 ? 17.272 64.350 16.319 0.50 16.52 1151 VAL A CA 1
ATOM 655 C CA B VAL A 1 91 ? 17.340 64.301 16.339 0.50 18.08 1151 VAL A CA 1
ATOM 656 C C . VAL A 1 91 ? 16.568 63.124 15.765 1.00 16.34 1151 VAL A C 1
ATOM 657 O O . VAL A 1 91 ? 16.112 63.149 14.622 1.00 18.44 1151 VAL A O 1
ATOM 664 N N . ASP A 1 92 ? 16.425 62.083 16.576 1.00 16.68 1152 ASP A N 1
ATOM 665 C CA . ASP A 1 92 ? 15.697 60.916 16.212 1.00 16.39 1152 ASP A CA 1
ATOM 666 C C . ASP A 1 92 ? 14.236 61.130 16.536 1.00 16.13 1152 ASP A C 1
ATOM 667 O O . ASP A 1 92 ? 13.917 61.595 17.630 1.00 18.35 1152 ASP A O 1
ATOM 672 N N . LEU A 1 93 ? 13.357 60.776 15.597 1.00 15.40 1153 LEU A N 1
ATOM 673 C CA . LEU A 1 93 ? 11.939 61.047 15.647 1.00 15.78 1153 LEU A CA 1
ATOM 674 C C . LEU A 1 93 ? 11.068 59.838 15.337 1.00 16.68 115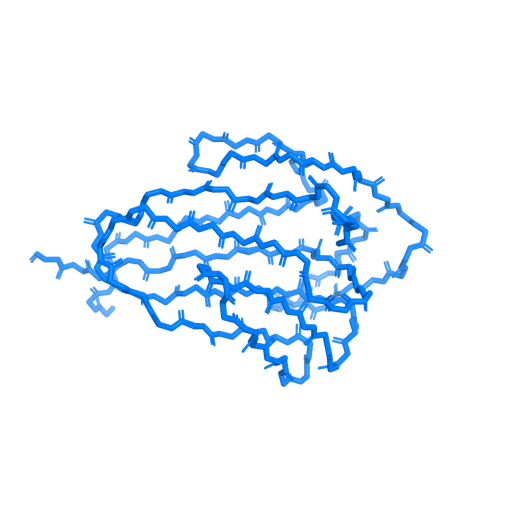3 LEU A C 1
ATOM 675 O O . LEU A 1 93 ? 11.488 58.923 14.598 1.00 17.80 1153 LEU A O 1
ATOM 680 N N . ALA A 1 94 ? 9.901 59.805 15.969 1.00 16.48 1154 ALA A N 1
ATOM 681 C CA . ALA A 1 94 ? 8.887 58.808 15.656 1.00 17.90 1154 ALA A CA 1
ATOM 682 C C . ALA A 1 94 ? 8.038 59.260 14.461 1.00 16.99 1154 ALA A C 1
ATOM 683 O O . ALA A 1 94 ? 8.062 60.422 14.053 1.00 18.16 1154 ALA A O 1
ATOM 685 N N . GLN A 1 95 ? 7.284 58.320 13.914 1.00 19.03 1155 GLN A N 1
ATOM 686 C CA . GLN A 1 95 ? 6.294 58.648 12.873 1.00 18.77 1155 GLN A CA 1
ATOM 687 C C . GLN A 1 95 ? 5.357 59.721 13.422 1.00 18.30 1155 GLN A C 1
ATOM 688 O O . GLN A 1 95 ? 5.023 59.720 14.620 1.00 21.48 1155 GLN A O 1
ATOM 694 N N . GLY A 1 96 ? 4.910 60.621 12.545 1.00 19.61 1156 GLY A N 1
ATOM 695 C CA . GLY A 1 96 ? 3.884 61.585 12.891 1.00 19.29 1156 GLY A CA 1
ATOM 696 C C . GLY A 1 96 ? 4.318 63.004 12.713 1.00 18.67 1156 GLY A C 1
ATOM 697 O O . GLY A 1 96 ? 5.397 63.286 12.152 1.00 19.16 1156 GLY A O 1
ATOM 698 N N . ALA A 1 97 ? 3.449 63.914 13.152 1.00 20.60 1157 ALA A N 1
ATOM 699 C CA . ALA A 1 97 ? 3.640 65.348 12.929 1.00 21.15 1157 ALA A CA 1
ATOM 700 C C . ALA A 1 97 ? 4.738 65.884 13.826 1.00 18.67 1157 ALA A C 1
ATOM 701 O O . ALA A 1 97 ? 4.822 65.513 15.001 1.00 21.85 1157 ALA A O 1
ATOM 703 N N . HIS A 1 98 ? 5.600 66.724 13.248 1.00 17.74 1158 HIS A N 1
ATOM 704 C CA . HIS A 1 98 ? 6.672 67.425 13.988 1.00 17.77 1158 HIS A CA 1
ATOM 705 C C . HIS A 1 98 ? 6.773 68.879 13.582 1.00 16.56 1158 HIS A C 1
ATOM 706 O O . HIS A 1 98 ? 6.385 69.259 12.474 1.00 17.85 1158 HIS A O 1
ATOM 713 N N . THR A 1 99 ? 7.351 69.679 14.455 1.00 16.98 1159 THR A N 1
ATOM 714 C CA A THR A 1 99 ? 7.506 71.105 14.253 0.50 16.87 1159 THR A CA 1
ATOM 715 C CA B THR A 1 99 ? 7.535 71.103 14.235 0.50 17.70 1159 THR A CA 1
ATOM 716 C C . THR A 1 99 ? 8.848 71.583 14.785 1.00 17.92 1159 THR A C 1
ATOM 717 O O . THR A 1 99 ? 9.214 71.262 15.927 1.00 21.89 1159 THR A O 1
ATOM 724 N N . ILE A 1 100 ? 9.554 72.364 13.966 1.00 15.39 1160 ILE A N 1
ATOM 725 C CA . ILE A 1 100 ? 10.823 72.971 14.329 1.00 16.36 1160 ILE A CA 1
ATOM 726 C C . ILE A 1 100 ? 10.561 74.461 14.522 1.00 16.17 1160 ILE A C 1
ATOM 727 O O . ILE A 1 100 ? 9.996 75.133 13.632 1.00 17.38 1160 ILE A O 1
ATOM 732 N N . THR A 1 101 ? 10.988 75.002 15.660 1.00 15.86 1161 THR A N 1
ATOM 733 C CA . THR A 1 101 ? 10.840 76.419 15.968 1.00 16.72 1161 THR A CA 1
ATOM 734 C C . THR A 1 101 ? 12.170 76.940 16.598 1.00 15.95 1161 THR A C 1
ATOM 735 O O . THR A 1 101 ? 13.143 76.173 16.798 1.00 16.14 1161 THR A O 1
ATOM 739 N N . LYS A 1 102 ? 12.194 78.234 16.909 1.00 16.31 1162 LYS A N 1
ATOM 740 C CA . LYS A 1 102 ? 13.391 78.896 17.385 1.00 17.61 1162 LYS A CA 1
ATOM 741 C C . LYS A 1 102 ? 13.705 78.489 18.836 1.00 17.08 1162 LYS A C 1
ATOM 742 O O . LYS A 1 102 ? 12.787 78.414 19.678 1.00 19.00 1162 LYS A O 1
ATOM 748 N N . ALA A 1 103 ? 14.989 78.252 19.108 1.00 17.51 1163 ALA A N 1
ATOM 749 C CA . ALA A 1 103 ? 15.543 78.270 20.461 1.00 18.30 1163 ALA A CA 1
ATOM 750 C C . ALA A 1 103 ? 16.322 79.592 20.580 1.00 18.53 1163 ALA A C 1
ATOM 751 O O . ALA A 1 103 ? 15.724 80.613 20.930 1.00 23.08 1163 ALA A O 1
ATOM 753 N N . ASP A 1 104 ? 17.611 79.620 20.224 1.00 19.61 1164 ASP A N 1
ATOM 754 C CA . ASP A 1 104 ? 18.397 80.853 20.260 1.00 24.23 1164 ASP A CA 1
ATOM 755 C C . ASP A 1 104 ? 18.682 81.288 18.828 1.00 23.99 1164 ASP A C 1
ATOM 756 O O . ASP A 1 104 ? 18.314 80.609 17.883 1.00 22.78 1164 ASP A O 1
ATOM 761 N N . ALA A 1 105 ? 19.304 82.442 18.681 1.00 24.23 1165 ALA A N 1
ATOM 762 C CA . ALA A 1 105 ? 19.553 82.999 17.386 1.00 24.71 1165 ALA A CA 1
ATOM 763 C C . ALA A 1 105 ? 20.565 82.124 16.650 1.00 22.82 1165 ALA A C 1
ATOM 764 O O . ALA A 1 105 ? 21.601 81.688 17.204 1.00 26.59 1165 ALA A O 1
ATOM 766 N N . CYS A 1 106 ? 20.198 81.838 15.402 1.00 20.44 1166 CYS A N 1
ATOM 767 C CA . CYS A 1 106 ? 21.063 81.117 14.441 1.00 20.06 1166 CYS A CA 1
ATOM 768 C C . CYS A 1 106 ? 20.329 81.012 13.096 1.00 19.13 1166 CYS A C 1
ATOM 769 O O . CYS A 1 106 ? 19.217 81.538 12.926 1.00 19.67 1166 CYS A O 1
ATOM 772 N N . ASN A 1 107 ? 20.994 80.359 12.149 1.00 16.12 1167 ASN A N 1
ATOM 773 C CA . ASN A 1 107 ? 20.589 80.459 10.730 1.00 17.28 1167 ASN A CA 1
ATOM 774 C C . ASN A 1 107 ? 20.738 79.099 10.033 1.00 16.02 1167 ASN A C 1
ATOM 775 O O . ASN A 1 107 ? 21.803 78.510 10.032 1.00 16.05 1167 ASN A O 1
ATOM 780 N N . LEU A 1 108 ? 19.605 78.618 9.507 1.00 16.55 1168 LEU A N 1
ATOM 781 C CA . LEU A 1 108 ? 19.428 77.266 9.006 1.00 15.06 1168 LEU A CA 1
ATOM 782 C C . LEU A 1 108 ? 19.648 77.181 7.471 1.00 14.47 1168 LEU A C 1
ATOM 783 O O . LEU A 1 108 ? 18.977 77.898 6.722 1.00 15.72 1168 LEU A O 1
ATOM 788 N N . PHE A 1 109 ? 20.536 76.286 7.046 1.00 14.55 1169 PHE A N 1
ATOM 789 C CA . PHE A 1 109 ? 20.892 76.186 5.604 1.00 15.72 1169 PHE A CA 1
ATOM 790 C C . PHE A 1 109 ? 20.433 74.934 4.871 1.00 14.94 1169 PHE A C 1
ATOM 791 O O . PHE A 1 109 ? 20.279 74.938 3.634 1.00 16.15 1169 PHE A O 1
ATOM 799 N N . TYR A 1 110 ? 20.213 73.846 5.583 1.00 16.38 1170 TYR A N 1
ATOM 800 C CA . TYR A 1 110 ? 19.903 72.552 4.967 1.00 15.67 1170 TYR A CA 1
ATOM 801 C C . TYR A 1 110 ? 19.177 71.692 5.970 1.00 15.93 1170 TYR A C 1
ATOM 802 O O . TYR A 1 110 ? 19.484 71.752 7.170 1.00 16.41 1170 TYR A O 1
ATOM 811 N N . MET A 1 111 ? 18.265 70.875 5.486 1.00 15.29 1171 MET A N 1
ATOM 812 C CA A MET A 1 111 ? 17.678 69.881 6.348 0.50 15.85 1171 MET A CA 1
ATOM 813 C CA B MET A 1 111 ? 17.464 69.954 6.319 0.50 14.99 1171 MET A CA 1
ATOM 814 C C . MET A 1 111 ? 17.301 68.624 5.612 1.00 15.72 1171 MET A C 1
ATOM 815 O O . MET A 1 111 ? 17.076 68.629 4.388 1.00 16.70 1171 MET A O 1
ATOM 824 N N . GLU A 1 112 ? 17.350 67.512 6.356 1.00 15.81 1172 GLU A N 1
ATOM 825 C CA A GLU A 1 112 ? 17.032 66.201 5.838 0.50 17.17 1172 GLU A CA 1
ATOM 826 C CA B GLU A 1 112 ? 17.084 66.184 5.846 0.50 17.22 1172 GLU A CA 1
ATOM 827 C C . GLU A 1 112 ? 16.283 65.398 6.874 1.00 17.00 1172 GLU A C 1
ATOM 828 O O . GLU A 1 112 ? 16.600 65.478 8.045 1.00 18.54 1172 GLU A O 1
ATOM 839 N N . TYR A 1 113 ? 15.301 64.629 6.424 1.00 14.67 1173 TYR A N 1
ATOM 840 C CA . TYR A 1 113 ? 14.635 63.654 7.264 1.00 15.55 1173 TYR A CA 1
ATOM 841 C C . TYR A 1 113 ? 14.835 62.306 6.599 1.00 17.84 1173 TYR A C 1
ATOM 842 O O . TYR A 1 113 ? 14.377 62.105 5.474 1.00 18.72 1173 TYR A O 1
ATOM 851 N N . ALA A 1 114 ? 15.517 61.398 7.299 1.00 15.90 1174 ALA A N 1
ATOM 852 C CA . ALA A 1 114 ? 15.797 60.025 6.832 1.00 17.89 1174 ALA A CA 1
ATOM 853 C C . ALA A 1 114 ? 14.819 59.109 7.513 1.00 18.82 1174 ALA A C 1
ATOM 854 O O . ALA A 1 114 ? 14.953 58.860 8.701 1.00 19.88 1174 ALA A O 1
ATOM 856 N N . ALA A 1 115 ? 13.865 58.591 6.761 1.00 17.24 1175 ALA A N 1
ATOM 857 C CA . ALA A 1 115 ? 12.783 57.765 7.252 1.00 18.44 1175 ALA A CA 1
ATOM 858 C C . ALA A 1 115 ? 13.135 56.310 7.068 1.00 18.54 1175 ALA A C 1
ATOM 859 O O . ALA A 1 115 ? 13.506 55.896 5.964 1.00 20.27 1175 ALA A O 1
ATOM 861 N N . LEU A 1 116 ? 12.989 55.511 8.117 1.00 18.84 1176 LEU A N 1
ATOM 862 C CA . LEU A 1 116 ? 13.276 54.075 8.059 1.00 19.66 1176 LEU A CA 1
ATOM 863 C C . LEU A 1 116 ? 12.219 53.288 7.321 1.00 20.74 1176 LEU A C 1
ATOM 864 O O . LEU A 1 116 ? 11.058 53.645 7.302 1.00 23.16 1176 LEU A O 1
ATOM 869 N N . GLU A 1 117 ? 12.649 52.219 6.650 1.00 22.49 1177 GLU A N 1
ATOM 870 C CA . GLU A 1 117 ? 11.730 51.304 6.037 1.00 24.61 1177 GLU A CA 1
ATOM 871 C C . GLU A 1 117 ? 10.942 50.533 7.108 1.00 32.93 1177 GLU A C 1
ATOM 872 O O . GLU A 1 117 ? 11.533 49.751 7.822 1.00 48.16 1177 GLU A O 1
ATOM 878 N N . HIS A 1 118 ? 9.647 50.804 7.253 1.00 33.40 1178 HIS A N 1
ATOM 879 C CA . HIS A 1 118 ? 8.727 49.789 7.811 1.00 46.62 1178 HIS A CA 1
ATOM 880 C C . HIS A 1 118 ? 8.429 48.765 6.693 1.00 53.77 1178 HIS A C 1
ATOM 881 O O . HIS A 1 118 ? 8.976 47.657 6.648 1.00 74.16 1178 HIS A O 1
#

Radius of gyration: 13.11 Å; Cα contacts (8 Å, |Δi|>4): 352; chains: 1; bounding box: 28×38×27 Å

InterPro domains:
  IPR041253 Carbohydrate binding module 77 [PF18283] (6-111)

Sequence (117 aa):
GPVAGNYVVHDFTANGTSSSFYTIAGNLSTSSKGTATYNGKTLTQCLKMMETATSISSFTAPSAGKLTLVFAEAAATAKVDGNKVVTASSNGIITVVDLAQGAHTTITKADACNLFYMMEEYAALEH

Foldseek 3Di:
DQFDDKQKDFCQVANQDDPFKRWDADKDQPAAWFADPNDIFGIWGWQDQPTKIKGFAQAKFKKKWFWPDQFAWKAKQHRIFTHHGRITMDTDGGTMMMIHHDDTTTTGMMITGHGHD

Solvent-accessible surface area: 5778 Å² total; per-residue (Å²): 115,96,65,63,14,87,76,74,6,27,0,55,74,82,13,49,82,45,128,48,3,97,23,48,30,83,62,16,95,98,90,45,70,5,104,35,121,80,104,87,7,60,44,0,0,54,6,58,127,95,4,32,0,41,9,79,0,62,14,43,10,94,0,11,0,4,6,39,57,68,73,3,10,0,80,6,70,52,101,120,36,77,9,83,138,5,59,1,71,27,115,20,66,110,15,85,16,51,0,43,66,20,76,87,5,17,0,0,20,0,35,0,13,2,78,107,192

Organism: Ruminococcus flavefaciens (NCBI:txid1265)

Secondary structure (DSSP, 8-state):
--EEEEEEEEHHHHTT--SS-EEES-EESSS--EEETTEEE--EEE--TT-EEEEEESSSEEEEEEESSTT-EEEETTEEEE-BTTEEEEEE-SEEEEEE-SSS-EEEEEEEEEE--

B-factor: mean 23.53, std 9.75, range [11.87, 99.1]

Nearest PDB structures (foldseek):
  5fu5-assembly1_A  TM=1.009E+00  e=5.989E-24  Ruminococcus flavefaciens
  3nst-assembly1_A  TM=4.033E-01  e=1.727E-02  Pseudaminobacter salicylatoxidans
  2phd-assembly1_B  TM=4.068E-01  e=2.706E-02  Pseudaminobacter salicylatoxidans
  2phd-assembly1_A  TM=4.046E-01  e=2.161E-02  Pseudaminobacter salicylatoxidans
  1sfn-assembly1_A  TM=3.779E-01  e=1.041E-01  Deinococcus radiodurans